Protein 2CW9 (pdb70)

Secondary structure (DSSP, 8-state):
-HHHHHHHHHHHHHHHHT--TTTTT--HHHHHHHHH-TT--HHHHHHHIIIIIHHHHHH-----HHHHHHHB-HHHHHHHHHHHHHHHHTT-EE---EEEEEEEEE----TT--EEEEEEEEEE--EE-TTS-EEES-TT--B--EEEEEEE-TT-S-GGG-EEEEEEEE---TT-

B-factor: mean 34.64, std 11.74, range [18.4, 73.19]

Structure (mmCIF, N/CA/C/O backbone):
data_2CW9
#
_entry.id   2CW9
#
_cell.length_a   108.119
_cell.length_b   108.119
_cell.length_c   114.056
_cell.angle_alpha   90.00
_cell.angle_beta   90.00
_cell.angle_gamma   120.00
#
_symmetry.space_group_name_H-M   'P 65 2 2'
#
loop_
_entity.id
_entity.type
_entity.pdbx_description
1 polymer 'translocase of inner mitochondrial membrane'
2 non-polymer 'PENTAETHYLENE GLYCOL'
3 water water
#
loop_
_atom_site.group_PDB
_atom_site.id
_atom_site.type_symbol
_atom_site.label_atom_id
_atom_site.label_alt_id
_atom_site.label_comp_id
_atom_site.label_asym_id
_atom_site.label_entity_id
_atom_site.label_seq_id
_atom_site.pdbx_PDB_ins_code
_atom_site.Cartn_x
_atom_site.Cartn_y
_atom_site.Cartn_z
_atom_site.occupancy
_atom_site.B_iso_or_equiv
_atom_site.auth_seq_id
_atom_site.auth_comp_id
_atom_site.auth_asym_id
_atom_site.auth_atom_id
_atom_site.pdbx_PDB_model_num
ATOM 1 N N . ASN A 1 12 ? 44.327 45.637 46.324 1.00 67.38 270 ASN A N 1
ATOM 2 C CA . ASN A 1 12 ? 45.413 45.045 47.156 1.00 67.40 270 ASN A CA 1
ATOM 3 C C . ASN A 1 12 ? 45.791 43.657 46.646 1.00 66.67 270 ASN A C 1
ATOM 4 O O . ASN A 1 12 ? 44.928 42.876 46.245 1.00 66.69 270 ASN A O 1
ATOM 9 N N . ALA A 1 13 ? 47.086 43.356 46.674 1.00 65.34 271 ALA A N 1
ATOM 10 C CA . ALA A 1 13 ? 47.595 42.071 46.207 1.00 64.16 271 ALA A CA 1
ATOM 11 C C . ALA A 1 13 ? 47.112 40.892 47.046 1.00 63.59 271 ALA A C 1
ATOM 12 O O . ALA A 1 13 ? 46.602 39.909 46.507 1.00 63.39 271 ALA A O 1
ATOM 14 N N . PHE A 1 14 ? 47.281 40.987 48.362 1.00 62.15 272 PHE A N 1
ATOM 15 C CA . PHE A 1 14 ? 46.866 39.913 49.260 1.00 61.10 272 PHE A CA 1
ATOM 16 C C . PHE A 1 14 ? 45.375 39.617 49.135 1.00 59.91 272 PHE A C 1
ATOM 17 O O . PHE A 1 14 ? 44.963 38.458 49.121 1.00 59.42 272 PHE A O 1
ATOM 25 N N . ILE A 1 15 ? 44.572 40.672 49.050 1.00 58.83 273 ILE A N 1
ATOM 26 C CA . ILE A 1 15 ? 43.128 40.527 48.929 1.00 58.01 273 ILE A CA 1
ATOM 27 C C . ILE A 1 15 ? 42.757 39.718 47.687 1.00 57.31 273 ILE A C 1
ATOM 28 O O . ILE A 1 15 ? 41.815 38.925 47.713 1.00 56.08 273 ILE A O 1
ATOM 33 N N . ARG A 1 16 ? 43.500 39.918 46.602 1.00 56.08 274 ARG A N 1
ATOM 34 C CA . ARG A 1 16 ? 43.233 39.199 45.361 1.00 55.62 274 ARG A CA 1
ATOM 35 C C . ARG A 1 16 ? 43.555 37.713 45.491 1.00 53.81 274 ARG A C 1
ATOM 36 O O . ARG A 1 16 ? 42.820 36.866 44.983 1.00 53.15 274 ARG A O 1
ATOM 44 N N . ALA A 1 17 ? 44.651 37.403 46.176 1.00 51.24 275 ALA A N 1
ATOM 45 C CA . ALA A 1 17 ? 45.069 36.019 46.370 1.00 49.46 275 ALA A CA 1
ATOM 46 C C . ALA A 1 17 ? 44.039 35.216 47.165 1.00 48.49 275 ALA A C 1
ATOM 47 O O . ALA A 1 17 ? 43.751 34.064 46.832 1.00 46.29 275 ALA A O 1
ATOM 49 N N . SER A 1 18 ? 43.489 35.818 48.217 1.00 47.09 276 SER A N 1
ATOM 50 C CA . SER A 1 18 ? 42.493 35.131 49.034 1.00 46.34 276 SER A CA 1
ATOM 51 C C . SER A 1 18 ? 41.212 34.936 48.230 1.00 45.79 276 SER A C 1
ATOM 52 O O . SER A 1 18 ? 40.535 33.914 48.360 1.00 44.69 276 SER A O 1
ATOM 55 N N . ARG A 1 19 ? 40.888 35.917 47.393 1.00 44.82 277 ARG A N 1
ATOM 56 C CA . ARG A 1 19 ? 39.695 35.843 46.558 1.00 45.87 277 ARG A CA 1
ATOM 57 C C . ARG A 1 19 ? 39.880 34.742 45.517 1.00 44.67 277 ARG A C 1
ATOM 58 O O . ARG A 1 19 ? 38.926 34.060 45.138 1.00 43.90 277 ARG A O 1
ATOM 66 N N . ALA A 1 20 ? 41.118 34.572 45.061 1.00 43.00 278 ALA A N 1
ATOM 67 C CA . ALA A 1 20 ? 41.438 33.555 44.067 1.00 41.90 278 ALA A CA 1
ATOM 68 C C . ALA A 1 20 ? 41.271 32.153 44.646 1.00 40.87 278 ALA A C 1
ATOM 69 O O . ALA A 1 20 ? 40.856 31.228 43.945 1.00 40.80 278 ALA A O 1
ATOM 71 N N . LEU A 1 21 ? 41.596 31.999 45.925 1.00 39.07 279 LEU A N 1
ATOM 72 C CA . LEU A 1 21 ? 41.471 30.708 46.590 1.00 38.62 279 LEU A CA 1
ATOM 73 C C . LEU A 1 21 ? 40.003 30.306 46.714 1.00 37.38 279 LEU A C 1
ATOM 74 O O . LEU A 1 21 ? 39.655 29.139 46.538 1.00 37.80 279 LEU A O 1
ATOM 79 N N . THR A 1 22 ? 39.147 31.274 47.025 1.00 36.08 280 THR A N 1
ATOM 80 C CA . THR A 1 22 ? 37.718 31.007 47.158 1.00 34.47 280 THR A CA 1
ATOM 81 C C . THR A 1 22 ? 37.113 30.578 45.822 1.00 34.41 280 THR A C 1
ATOM 82 O O . THR A 1 22 ? 36.286 29.666 45.771 1.00 32.05 280 THR A O 1
ATOM 86 N N . ASP A 1 23 ? 37.528 31.231 44.740 1.00 34.45 281 ASP A N 1
ATOM 87 C CA . ASP A 1 23 ? 37.008 30.889 43.421 1.00 35.86 281 ASP A CA 1
ATOM 88 C C . ASP A 1 23 ? 37.405 29.471 43.008 1.00 35.12 281 ASP A C 1
ATOM 89 O O . ASP A 1 23 ? 36.653 28.792 42.311 1.00 34.92 281 ASP A O 1
ATOM 94 N N . LYS A 1 24 ? 38.583 29.025 43.436 1.00 33.77 282 LYS A N 1
ATOM 95 C CA . LYS A 1 24 ? 39.043 27.680 43.098 1.00 34.42 282 LYS A CA 1
ATOM 96 C C . LYS A 1 24 ? 38.229 26.618 43.829 1.00 33.11 282 LYS A C 1
ATOM 97 O O . LYS A 1 24 ? 37.965 25.543 43.286 1.00 31.98 282 LYS A O 1
ATOM 103 N N . VAL A 1 25 ? 37.835 26.917 45.063 1.00 31.14 283 VAL A N 1
ATOM 104 C CA . VAL A 1 25 ? 37.032 25.982 45.842 1.00 29.99 283 VAL A CA 1
ATOM 105 C C . VAL A 1 25 ? 35.653 25.858 45.199 1.00 29.06 283 VAL A C 1
ATOM 106 O O . VAL A 1 25 ? 35.071 24.771 45.151 1.00 28.27 283 VAL A O 1
ATOM 110 N N . THR A 1 26 ? 35.129 26.974 44.702 1.00 28.48 284 THR A N 1
ATOM 111 C CA . THR A 1 26 ? 33.826 26.959 44.048 1.00 29.16 284 THR A CA 1
ATOM 112 C C . THR A 1 26 ? 33.893 26.138 42.759 1.00 28.79 284 THR A C 1
ATOM 113 O O .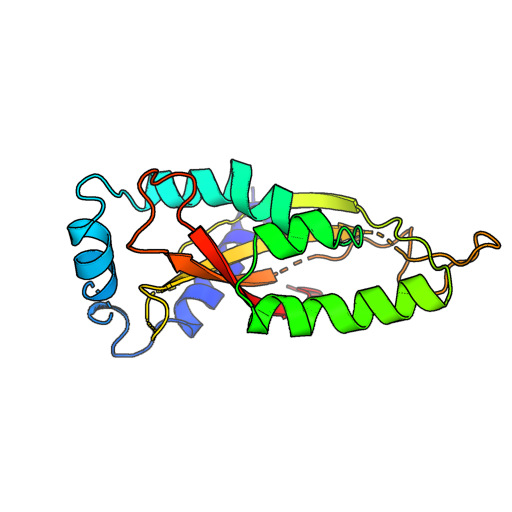 THR A 1 26 ? 32.910 25.507 42.370 1.00 29.92 284 THR A O 1
ATOM 117 N N . ASP A 1 27 ? 35.052 26.139 42.102 1.00 26.97 285 ASP A N 1
ATOM 118 C CA . ASP A 1 27 ? 35.224 25.360 40.876 1.00 28.31 285 ASP A CA 1
ATOM 119 C C . ASP A 1 27 ? 35.217 23.867 41.193 1.00 26.62 285 ASP A C 1
ATOM 120 O O . ASP A 1 27 ? 34.602 23.077 40.479 1.00 27.04 285 ASP A O 1
ATOM 125 N N . LEU A 1 28 ? 35.907 23.482 42.261 1.00 26.14 286 LEU A N 1
ATOM 126 C CA . LEU A 1 28 ? 35.977 22.075 42.650 1.00 26.74 286 LEU A CA 1
ATOM 127 C C . LEU A 1 28 ? 34.630 21.528 43.116 1.00 27.02 286 LEU A C 1
ATOM 128 O O . LEU A 1 28 ? 34.405 20.316 43.105 1.00 25.45 286 LEU A O 1
ATOM 133 N N . LEU A 1 29 ? 33.735 22.419 43.529 1.00 24.52 287 LEU A N 1
ATOM 134 C CA . LEU A 1 29 ? 32.419 21.996 43.982 1.00 28.04 287 LEU A CA 1
ATOM 135 C C . LEU A 1 29 ? 31.396 22.050 42.842 1.00 28.58 287 LEU A C 1
ATOM 136 O O . LEU A 1 29 ? 30.218 21.770 43.045 1.00 33.03 287 LEU A O 1
ATOM 141 N N . GLY A 1 30 ? 31.858 22.390 41.641 1.00 28.43 288 GLY A N 1
ATOM 142 C CA . GLY A 1 30 ? 30.961 22.480 40.498 1.00 27.24 288 GLY A CA 1
ATOM 143 C C . GLY A 1 30 ? 31.058 21.346 39.490 1.00 25.57 288 GLY A C 1
ATOM 144 O O . GLY A 1 30 ? 31.837 21.420 38.539 1.00 28.16 288 GLY A O 1
ATOM 145 N N . GLY A 1 31 ? 30.253 20.305 39.686 1.00 23.67 289 GLY A N 1
ATOM 146 C CA . GLY A 1 31 ? 30.260 19.169 38.777 1.00 23.37 289 GLY A CA 1
ATOM 147 C C . GLY A 1 31 ? 29.516 19.415 37.470 1.00 23.47 289 GLY A C 1
ATOM 148 O O . GLY A 1 31 ? 29.010 20.514 37.225 1.00 20.14 289 GLY A O 1
ATOM 149 N N . LEU A 1 32 ? 29.437 18.379 36.638 1.00 20.58 290 LEU A N 1
ATOM 150 C CA . LEU A 1 32 ? 28.777 18.465 35.337 1.00 21.07 290 LEU A CA 1
ATOM 151 C C . LEU A 1 32 ? 27.294 18.833 35.414 1.00 20.94 290 LEU A C 1
ATOM 152 O O . LEU A 1 32 ? 26.745 19.402 34.471 1.00 20.55 290 LEU A O 1
ATOM 157 N N . PHE A 1 33 ? 26.654 18.511 36.532 1.00 20.94 291 PHE A N 1
ATOM 158 C CA . PHE A 1 33 ? 25.230 18.783 36.691 1.00 22.65 291 PHE A CA 1
ATOM 159 C C . PHE A 1 33 ? 24.935 19.933 37.654 1.00 22.39 291 PHE A C 1
ATOM 160 O O . PHE A 1 33 ? 23.787 20.132 38.050 1.00 21.62 291 PHE A O 1
ATOM 168 N N . SER A 1 34 ? 25.961 20.701 38.010 1.00 22.09 292 SER A N 1
ATOM 169 C CA . SER A 1 34 ? 25.787 21.793 38.959 1.00 22.23 292 SER A CA 1
ATOM 170 C C . SER A 1 34 ? 24.861 22.927 38.507 1.00 23.01 292 SER A C 1
ATOM 171 O O . SER A 1 34 ? 24.171 23.524 39.334 1.00 21.27 292 SER A O 1
ATOM 174 N N . LYS A 1 35 ? 24.835 23.221 37.209 1.00 21.82 293 LYS A N 1
ATOM 175 C CA . LYS A 1 35 ? 23.971 24.292 36.699 1.00 23.13 293 LYS A CA 1
ATOM 176 C C . LYS A 1 35 ? 22.484 23.936 36.790 1.00 22.11 293 LYS A C 1
ATOM 177 O O . LYS A 1 35 ? 21.666 24.764 37.211 1.00 19.54 293 LYS A O 1
ATOM 183 N N . THR A 1 36 ? 22.133 22.709 36.406 1.00 20.50 294 THR A N 1
ATOM 184 C CA . THR A 1 36 ? 20.741 22.266 36.474 1.00 21.38 294 THR A CA 1
ATOM 185 C C . THR A 1 36 ? 20.310 21.986 37.915 1.00 21.95 294 THR A C 1
ATOM 186 O O . THR A 1 36 ? 19.164 22.241 38.285 1.00 21.62 294 THR A O 1
ATOM 190 N N . GLU A 1 37 ? 21.218 21.465 38.736 1.00 21.61 295 GLU A N 1
ATOM 191 C CA . GLU A 1 37 ? 20.868 21.179 40.126 1.00 22.02 295 GLU A CA 1
ATOM 192 C C . GLU A 1 37 ? 20.614 22.461 40.920 1.00 21.08 295 GLU A C 1
ATOM 193 O O . GLU A 1 37 ? 19.737 22.494 41.786 1.00 19.61 295 GLU A O 1
ATOM 207 N N . SER A 1 39 ? 19.533 25.336 39.607 1.00 21.48 297 SER A N 1
ATOM 208 C CA . SER A 1 39 ? 18.283 25.872 39.074 1.00 22.03 297 SER A CA 1
ATOM 209 C C . SER A 1 39 ? 17.075 25.132 39.674 1.00 22.38 297 SER A C 1
ATOM 210 O O . SER A 1 39 ? 16.048 25.745 39.975 1.00 21.24 297 SER A O 1
ATOM 213 N N . GLU A 1 40 ? 17.208 23.819 39.857 1.00 19.95 298 GLU A N 1
ATOM 214 C CA . GLU A 1 40 ? 16.131 23.006 40.429 1.00 21.51 298 GLU A CA 1
ATOM 215 C C . GLU A 1 40 ? 15.897 23.326 41.910 1.00 21.22 298 GLU A C 1
ATOM 216 O O . GLU A 1 40 ? 14.762 23.299 42.389 1.00 20.39 298 GLU A O 1
ATOM 222 N N . VAL A 1 41 ? 16.969 23.624 42.638 1.00 19.93 299 VAL A N 1
ATOM 223 C CA . VAL A 1 41 ? 16.844 23.969 44.052 1.00 20.84 299 VAL A CA 1
ATOM 224 C C . VAL A 1 41 ? 16.197 25.355 44.199 1.00 21.04 299 VAL A C 1
ATOM 225 O O . VAL A 1 41 ? 15.384 25.579 45.101 1.00 21.42 299 VAL A O 1
ATOM 229 N N . LEU A 1 42 ? 16.557 26.283 43.316 1.00 19.53 300 LEU A N 1
ATOM 230 C CA . LEU A 1 42 ? 15.976 27.626 43.359 1.00 21.14 300 LEU A CA 1
ATOM 231 C C . LEU A 1 42 ? 14.473 27.553 43.088 1.00 22.79 300 LEU A C 1
ATOM 232 O O . LEU A 1 42 ? 13.691 28.310 43.663 1.00 21.92 300 LEU A O 1
ATOM 237 N N . THR A 1 43 ? 14.073 26.638 42.213 1.00 22.17 301 THR A N 1
ATOM 238 C CA . THR A 1 43 ? 12.660 26.471 41.892 1.00 22.62 301 THR A CA 1
ATOM 239 C C . THR A 1 43 ? 11.871 26.120 43.158 1.00 24.37 301 THR A C 1
ATOM 240 O O . THR A 1 43 ? 10.775 26.646 43.388 1.00 23.91 301 THR A O 1
ATOM 244 N N . GLU A 1 44 ? 12.436 25.236 43.977 1.00 23.77 302 GLU A N 1
ATOM 245 C CA . GLU A 1 44 ? 11.797 24.814 45.219 1.00 25.20 302 GLU A CA 1
ATOM 246 C C . GLU A 1 44 ? 11.733 25.932 46.259 1.00 24.17 302 GLU A C 1
ATOM 247 O O . GLU A 1 44 ? 10.731 26.078 46.956 1.00 22.35 302 GLU A O 1
ATOM 253 N N . ILE A 1 45 ? 12.807 26.711 46.366 1.00 21.57 303 ILE A N 1
ATOM 254 C CA . ILE A 1 45 ? 12.857 27.825 47.308 1.00 20.84 303 ILE A CA 1
ATOM 255 C C . ILE A 1 45 ? 11.847 28.906 46.889 1.00 22.46 303 ILE A C 1
ATOM 256 O O . ILE A 1 45 ? 11.094 29.426 47.719 1.00 21.58 303 ILE A O 1
ATOM 261 N N . LEU A 1 46 ? 11.836 29.229 45.598 1.00 20.57 304 LEU A N 1
ATOM 262 C CA . LEU A 1 46 ? 10.942 30.250 45.043 1.00 21.95 304 LEU A CA 1
ATOM 263 C C . LEU A 1 46 ? 9.456 29.919 45.186 1.00 22.66 304 LEU A C 1
ATOM 264 O O . LEU A 1 46 ? 8.600 30.813 45.151 1.00 22.14 304 LEU A O 1
ATOM 269 N N . ARG A 1 47 ? 9.143 28.639 45.334 1.00 22.12 305 ARG A N 1
ATOM 270 C CA . ARG A 1 47 ? 7.752 28.232 45.471 1.00 25.48 305 ARG A CA 1
ATOM 271 C C . ARG A 1 47 ? 7.187 28.765 46.790 1.00 26.42 305 ARG A C 1
ATOM 272 O O . ARG A 1 47 ? 6.012 29.144 46.871 1.00 25.73 305 ARG A O 1
ATOM 280 N N . VAL A 1 48 ? 8.037 28.805 47.814 1.00 24.35 306 VAL A N 1
ATOM 281 C CA . VAL A 1 48 ? 7.642 29.292 49.132 1.00 26.21 306 VAL A CA 1
ATOM 282 C C . VAL A 1 48 ? 8.037 30.755 49.354 1.00 26.69 306 VAL A C 1
ATOM 283 O O . VAL A 1 48 ? 7.322 31.494 50.033 1.00 28.32 306 VAL A O 1
ATOM 287 N N . ASP A 1 49 ? 9.166 31.168 48.779 1.00 25.08 307 ASP A N 1
ATOM 288 C CA . ASP A 1 49 ? 9.651 32.546 48.909 1.00 25.35 307 ASP A CA 1
ATOM 289 C C . ASP A 1 49 ? 9.965 33.134 47.531 1.00 25.78 307 ASP A C 1
ATOM 290 O O . ASP A 1 49 ? 11.127 33.205 47.117 1.00 24.45 307 ASP A O 1
ATOM 295 N N . PRO A 1 50 ? 8.921 33.576 46.807 1.00 25.91 308 PRO A N 1
ATOM 296 C CA . PRO A 1 50 ? 9.004 34.168 45.465 1.00 26.20 308 PRO A CA 1
ATOM 297 C C . PRO A 1 50 ? 9.996 35.324 45.331 1.00 26.98 308 PRO A C 1
ATOM 298 O O . PRO A 1 50 ? 10.532 35.567 44.248 1.00 25.84 308 PRO A O 1
ATOM 302 N N . ALA A 1 51 ? 10.233 36.037 46.428 1.00 24.89 309 ALA A N 1
ATOM 303 C CA . ALA A 1 51 ? 11.141 37.182 46.412 1.00 26.38 309 ALA A CA 1
ATOM 304 C C . ALA A 1 51 ? 12.601 36.849 46.730 1.00 27.14 309 ALA A C 1
ATOM 305 O O . ALA A 1 51 ? 13.428 37.753 46.853 1.00 25.76 309 ALA A O 1
ATOM 307 N N . PHE A 1 52 ? 12.923 35.563 46.864 1.00 25.79 310 PHE A N 1
ATOM 308 C CA . PHE A 1 52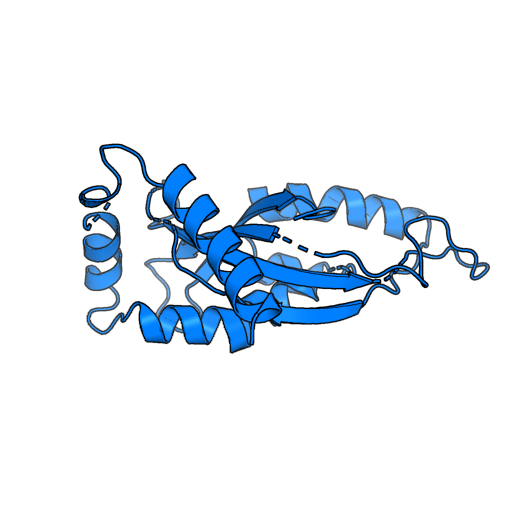 ? 14.294 35.160 47.182 1.00 25.78 310 PHE A CA 1
ATOM 309 C C . PHE A 1 52 ? 15.335 35.741 46.225 1.00 27.12 310 PHE A C 1
ATOM 310 O O . PHE A 1 52 ? 15.146 35.738 45.007 1.00 26.39 310 PHE A O 1
ATOM 318 N N . ASP A 1 53 ? 16.440 36.225 46.789 1.00 27.07 311 ASP A N 1
ATOM 319 C CA . ASP A 1 53 ? 17.530 36.794 46.002 1.00 29.20 311 ASP A CA 1
ATOM 320 C C . ASP A 1 53 ? 18.877 36.297 46.535 1.00 28.69 311 ASP A C 1
ATOM 321 O O . ASP A 1 53 ? 19.174 36.441 47.718 1.00 26.32 311 ASP A O 1
ATOM 326 N N . LYS A 1 54 ? 19.681 35.710 45.651 1.00 29.87 312 LYS A N 1
ATOM 327 C CA . LYS A 1 54 ? 20.987 35.167 46.021 1.00 30.46 312 LYS A CA 1
ATOM 328 C C . LYS A 1 54 ? 21.919 36.147 46.737 1.00 31.07 312 LYS A C 1
ATOM 329 O O . LYS A 1 54 ? 22.549 35.792 47.733 1.00 29.37 312 LYS A O 1
ATOM 335 N N . ASP A 1 55 ? 22.017 37.375 46.238 1.00 30.54 313 ASP A N 1
ATOM 336 C CA . ASP A 1 55 ? 22.893 38.360 46.865 1.00 31.59 313 ASP A CA 1
ATOM 337 C C . ASP A 1 55 ? 22.422 38.776 48.258 1.00 29.99 313 ASP A C 1
ATOM 338 O O . ASP A 1 55 ? 23.238 38.934 49.163 1.00 28.54 3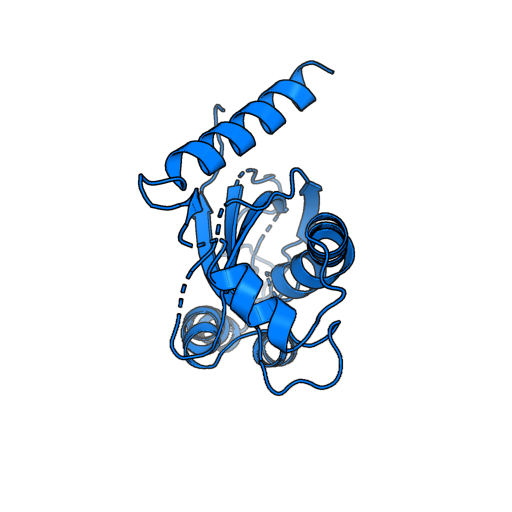13 ASP A O 1
ATOM 343 N N . ARG A 1 56 ? 21.117 38.960 48.440 1.00 30.16 314 ARG A N 1
ATOM 344 C CA . ARG A 1 56 ? 20.607 39.331 49.758 1.00 30.15 314 ARG A CA 1
ATOM 345 C C . ARG A 1 56 ? 20.827 38.172 50.724 1.00 28.11 314 ARG A C 1
ATOM 346 O O . ARG A 1 56 ? 21.087 38.379 51.911 1.00 26.97 314 ARG A O 1
ATOM 354 N N . PHE A 1 57 ? 20.718 36.951 50.208 1.00 25.27 315 PHE A N 1
ATOM 355 C CA . PHE A 1 57 ? 20.920 35.758 51.024 1.00 24.41 315 PHE A CA 1
ATOM 356 C C . PHE A 1 57 ? 22.349 35.727 51.554 1.00 23.08 315 PHE A C 1
ATOM 357 O O . PHE A 1 57 ? 22.572 35.476 52.737 1.00 22.78 315 PHE A O 1
ATOM 365 N N . LEU A 1 58 ? 23.317 35.980 50.678 1.00 23.92 316 LEU A N 1
ATOM 366 C CA . LEU A 1 58 ? 24.721 35.970 51.091 1.00 24.65 316 LEU A CA 1
ATOM 367 C C . LEU A 1 58 ? 25.022 37.071 52.108 1.00 26.19 316 LEU A C 1
ATOM 368 O O . LEU A 1 58 ? 25.918 36.923 52.948 1.00 25.01 316 LEU A O 1
ATOM 373 N N . LYS A 1 59 ? 24.280 38.173 52.036 1.00 27.16 317 LYS A N 1
ATOM 374 C CA . LYS A 1 59 ? 24.471 39.264 52.991 1.00 29.59 317 LYS A CA 1
ATOM 375 C C . LYS A 1 59 ? 23.965 38.812 54.359 1.00 28.18 317 LYS A C 1
ATOM 376 O O . LYS A 1 59 ? 24.565 39.117 55.388 1.00 27.44 317 LYS A O 1
ATOM 382 N N . GLN A 1 60 ? 22.855 38.083 54.369 1.00 28.04 318 GLN A N 1
ATOM 383 C CA . GLN A 1 60 ? 22.308 37.586 55.623 1.00 29.25 318 GLN A CA 1
ATOM 384 C C . GLN A 1 60 ? 23.255 36.556 56.244 1.00 27.38 318 GLN A C 1
ATOM 385 O O . GLN A 1 60 ? 23.363 36.465 57.467 1.00 26.99 318 GLN A O 1
ATOM 391 N N . CYS A 1 61 ? 23.933 35.781 55.403 1.00 25.16 319 CYS A N 1
ATOM 392 C CA . CYS A 1 61 ? 24.882 34.782 55.895 1.00 25.21 319 CYS A CA 1
ATOM 393 C C . CYS A 1 61 ? 26.062 35.475 56.585 1.00 26.61 319 CYS A C 1
ATOM 394 O O . CYS A 1 61 ? 26.496 35.067 57.662 1.00 25.41 319 CYS A O 1
ATOM 397 N N . GLU A 1 62 ? 26.579 36.528 55.962 1.00 26.59 320 GLU A N 1
ATOM 398 C CA . GLU A 1 62 ? 27.721 37.230 56.531 1.00 28.11 320 GLU A CA 1
ATOM 399 C C . GLU A 1 62 ? 27.403 38.052 57.776 1.00 28.04 320 GLU A C 1
ATOM 400 O O . GLU A 1 62 ? 28.211 38.114 58.702 1.00 26.68 320 GLU A O 1
ATOM 406 N N . ASN A 1 63 ? 26.227 38.673 57.805 1.00 28.86 321 ASN A N 1
ATOM 407 C CA . ASN A 1 63 ? 25.848 39.512 58.939 1.00 30.68 321 ASN A CA 1
ATOM 408 C C . ASN A 1 63 ? 25.085 38.829 60.067 1.00 29.84 321 ASN A C 1
ATOM 409 O O . ASN A 1 63 ? 25.019 39.365 61.174 1.00 28.96 321 ASN A O 1
ATOM 414 N N . ASP A 1 64 ? 24.524 37.652 59.810 1.00 27.72 322 ASP A N 1
ATOM 415 C CA . ASP A 1 64 ? 23.736 36.970 60.832 1.00 28.38 322 ASP A CA 1
ATOM 416 C C . ASP A 1 64 ? 24.054 35.493 61.083 1.00 27.40 322 ASP A C 1
ATOM 417 O O . ASP A 1 64 ? 24.504 35.121 62.169 1.00 25.74 322 ASP A O 1
ATOM 422 N N . ILE A 1 65 ? 23.834 34.655 60.077 1.00 23.79 323 ILE A N 1
ATOM 423 C CA . ILE A 1 65 ? 24.058 33.221 60.223 1.00 23.95 323 ILE A CA 1
ATOM 424 C C . ILE A 1 65 ? 25.475 32.793 60.610 1.00 22.81 323 ILE A C 1
ATOM 425 O O . ILE A 1 65 ? 25.661 32.125 61.625 1.00 23.82 323 ILE A O 1
ATOM 430 N N . ILE A 1 66 ? 26.470 33.177 59.817 1.00 22.98 324 ILE A N 1
ATOM 431 C CA . ILE A 1 66 ? 27.851 32.783 60.103 1.00 23.62 324 ILE A CA 1
ATOM 432 C C . ILE A 1 66 ? 28.386 33.239 61.469 1.00 23.89 324 ILE A C 1
ATOM 433 O O . ILE A 1 66 ? 28.876 32.420 62.247 1.00 23.15 324 ILE A O 1
ATOM 438 N N . PRO A 1 67 ? 28.288 34.545 61.786 1.00 26.17 325 PRO A N 1
ATOM 439 C CA . PRO A 1 67 ? 28.783 35.047 63.078 1.00 26.33 325 PRO A CA 1
ATOM 440 C C . PRO A 1 67 ? 28.150 34.367 64.298 1.00 27.16 325 PRO A C 1
ATOM 441 O O . PRO A 1 67 ? 28.853 33.959 65.227 1.00 25.41 325 PRO A O 1
ATOM 445 N N . ASN A 1 68 ? 26.823 34.248 64.301 1.00 26.19 326 ASN A N 1
ATOM 446 C CA . ASN A 1 68 ? 26.128 33.626 65.428 1.00 25.41 326 ASN A CA 1
ATOM 447 C C . ASN A 1 68 ? 26.425 32.134 65.600 1.00 25.40 326 ASN A C 1
ATOM 44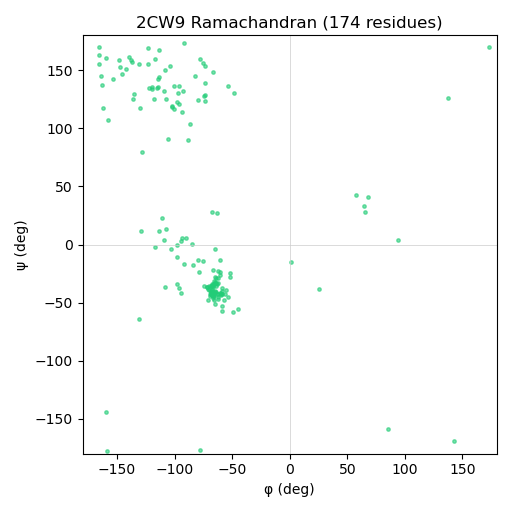8 O O . ASN A 1 68 ? 26.648 31.659 66.718 1.00 23.77 326 ASN A O 1
ATOM 453 N N . VAL A 1 69 ? 26.427 31.394 64.499 1.00 24.19 327 VAL A N 1
ATOM 454 C CA . VAL A 1 69 ? 26.694 29.957 64.563 1.00 22.74 327 VAL A CA 1
ATOM 455 C C . VAL A 1 69 ? 28.154 29.625 64.896 1.00 21.48 327 VAL A C 1
ATOM 456 O O . VAL A 1 69 ? 28.419 28.796 65.768 1.00 22.67 327 VAL A O 1
ATOM 460 N N . LEU A 1 70 ? 29.090 30.272 64.207 1.00 21.24 328 LEU A N 1
ATOM 461 C CA . LEU A 1 70 ? 30.519 30.046 64.425 1.00 23.40 328 LEU A CA 1
ATOM 462 C C . LEU A 1 70 ? 30.897 30.381 65.868 1.00 25.11 328 LEU A C 1
ATOM 463 O O . LEU A 1 70 ? 31.671 29.666 66.504 1.00 24.73 328 LEU A O 1
ATOM 468 N N . GLU A 1 71 ? 30.350 31.480 66.379 1.00 25.62 329 GLU A N 1
ATOM 469 C CA . GLU A 1 71 ? 30.620 31.906 67.752 1.00 26.95 329 GLU A CA 1
ATOM 470 C C . GLU A 1 71 ? 30.126 30.867 68.758 1.00 26.09 329 GLU A C 1
ATOM 471 O O . GLU A 1 71 ? 30.825 30.529 69.714 1.00 25.70 329 GLU A O 1
ATOM 477 N N . ALA A 1 72 ? 28.914 30.365 68.540 1.00 26.10 330 ALA A N 1
ATOM 478 C CA . ALA A 1 72 ? 28.333 29.369 69.431 1.00 26.90 330 ALA A CA 1
ATOM 479 C C . ALA A 1 72 ? 29.161 28.086 69.416 1.00 27.41 330 ALA A C 1
ATOM 480 O O . ALA A 1 72 ? 29.356 27.450 70.454 1.00 27.04 330 ALA A O 1
ATOM 490 N N . ILE A 1 74 ? 32.517 27.646 68.734 1.00 28.77 332 ILE A N 1
ATOM 491 C CA . ILE A 1 74 ? 33.787 27.757 69.442 1.00 29.46 332 ILE A CA 1
ATOM 492 C C . ILE A 1 74 ? 33.673 28.155 70.913 1.00 30.52 332 ILE A C 1
ATOM 493 O O . ILE A 1 74 ? 34.625 28.000 71.675 1.00 31.19 332 ILE A O 1
ATOM 498 N N . SER A 1 75 ? 32.509 28.650 71.319 1.00 31.41 333 SER A N 1
ATOM 499 C CA . SER A 1 75 ? 32.310 29.048 72.708 1.00 32.39 333 SER A CA 1
ATOM 500 C C . SER A 1 75 ? 31.604 27.963 73.511 1.00 32.65 333 SER A C 1
ATOM 501 O O . SER A 1 75 ? 31.356 28.124 74.706 1.00 31.86 333 SER A O 1
ATOM 504 N N . GLY A 1 76 ? 31.279 26.858 72.850 1.00 32.27 334 GLY A N 1
ATOM 505 C CA . GLY A 1 76 ? 30.614 25.758 73.526 1.00 32.01 334 GLY A CA 1
ATOM 506 C C . GLY A 1 76 ? 29.227 26.082 74.046 1.00 32.55 334 GLY A C 1
ATOM 507 O O . GLY A 1 76 ? 28.816 25.556 75.082 1.00 30.75 334 GLY A O 1
ATOM 508 N N . GLU A 1 77 ? 28.505 26.943 73.331 1.00 32.46 335 GLU A N 1
ATOM 509 C CA . GLU A 1 77 ? 27.150 27.334 73.720 1.00 32.19 335 GLU A CA 1
ATOM 510 C C . GLU A 1 77 ? 26.162 26.347 73.104 1.00 31.92 335 GLU A C 1
ATOM 511 O O . GLU A 1 77 ? 25.674 26.552 71.990 1.00 28.57 335 GLU A O 1
ATOM 517 N N . LEU A 1 78 ? 25.866 25.281 73.842 1.00 30.56 336 LEU A N 1
ATOM 518 C CA . LEU A 1 78 ? 24.975 24.231 73.366 1.00 30.37 336 LEU A CA 1
ATOM 519 C C . LEU A 1 78 ? 23.520 24.618 73.117 1.00 30.84 336 LEU A C 1
ATOM 520 O O . LEU A 1 78 ? 22.925 24.161 72.141 1.00 29.73 336 LEU A O 1
ATOM 525 N N . ASP A 1 79 ? 22.938 25.443 73.985 1.00 31.25 337 ASP A N 1
ATOM 526 C CA . ASP A 1 79 ? 21.542 25.840 73.798 1.00 33.01 337 ASP A CA 1
ATOM 527 C C . ASP A 1 79 ? 21.348 26.655 72.521 1.00 31.41 337 ASP A C 1
ATOM 528 O O . ASP A 1 79 ? 20.366 26.471 71.802 1.00 30.81 337 ASP A O 1
ATOM 533 N N . ILE A 1 80 ? 22.283 27.556 72.241 1.00 29.79 338 ILE A N 1
ATOM 534 C CA . ILE A 1 80 ? 22.204 28.379 71.039 1.00 30.27 338 ILE A CA 1
ATOM 535 C C . ILE A 1 80 ? 22.414 27.508 69.801 1.00 29.99 338 ILE A C 1
ATOM 536 O O . ILE A 1 80 ? 21.710 27.644 68.802 1.00 28.30 338 ILE A O 1
ATOM 541 N N . LEU A 1 81 ? 23.387 26.607 69.885 1.00 28.72 339 LEU A N 1
ATOM 542 C CA . LEU A 1 81 ? 23.710 25.707 68.786 1.00 29.43 339 LEU A CA 1
ATOM 543 C C . LEU A 1 81 ? 22.523 24.812 68.420 1.00 27.70 339 LEU A C 1
ATOM 544 O O . LEU A 1 81 ? 22.242 24.589 67.244 1.00 27.58 339 LEU A O 1
ATOM 549 N N . LYS A 1 82 ? 21.822 24.306 69.431 1.00 27.75 340 LYS A N 1
ATOM 550 C CA . LYS A 1 82 ? 20.677 23.430 69.197 1.00 27.74 340 LYS A CA 1
ATOM 551 C C . LYS A 1 82 ? 19.555 24.123 68.425 1.00 27.64 340 LYS A C 1
ATOM 552 O O . LYS A 1 82 ? 18.793 23.474 67.709 1.00 26.51 340 LYS A O 1
ATOM 558 N N . ASP A 1 83 ? 19.456 25.439 68.579 1.00 27.11 341 ASP A N 1
ATOM 559 C CA . ASP A 1 83 ? 18.430 26.219 67.888 1.00 29.23 341 ASP A CA 1
ATOM 560 C C . ASP A 1 83 ? 18.794 26.484 66.425 1.00 26.72 341 ASP A C 1
ATOM 561 O O . ASP A 1 83 ? 17.919 26.712 65.594 1.00 27.07 341 ASP A O 1
ATOM 566 N N . TRP A 1 84 ? 20.087 26.448 66.118 1.00 25.13 342 TRP A N 1
ATOM 567 C CA . TRP A 1 84 ? 20.575 26.718 64.765 1.00 24.31 342 TRP A CA 1
ATOM 568 C C . TRP A 1 84 ? 20.871 25.506 63.882 1.00 24.03 342 TRP A C 1
ATOM 569 O O . TRP A 1 84 ? 21.107 25.672 62.685 1.00 24.30 342 TRP A O 1
ATOM 580 N N . CYS A 1 85 ? 20.872 24.305 64.456 1.00 24.42 343 CYS A N 1
ATOM 581 C CA . CYS A 1 85 ? 21.201 23.092 63.698 1.00 24.00 343 CYS A CA 1
ATOM 582 C C . CYS A 1 85 ? 20.085 22.060 63.573 1.00 24.40 343 CYS A C 1
ATOM 583 O O . CYS A 1 85 ? 19.141 22.044 64.360 1.00 24.93 343 CYS A O 1
ATOM 586 N N . TYR A 1 86 ? 20.218 21.192 62.574 1.00 24.87 344 TYR A N 1
ATOM 587 C CA . TYR A 1 86 ? 19.273 20.100 62.373 1.00 25.16 344 TYR A CA 1
ATOM 588 C C . TYR A 1 86 ? 19.672 19.052 63.416 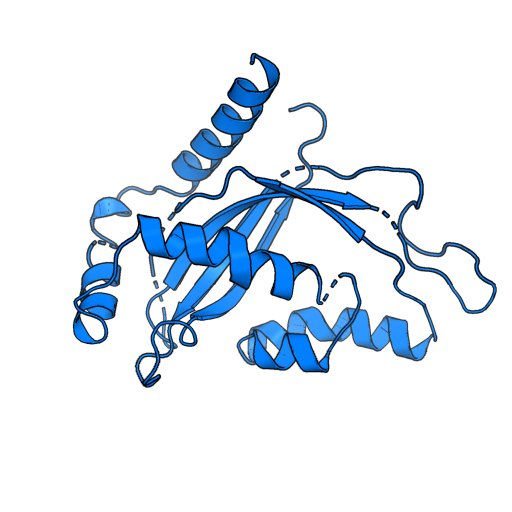1.00 26.11 344 TYR A C 1
ATOM 589 O O . TYR A 1 86 ? 20.798 19.071 63.916 1.00 23.30 344 TYR A O 1
ATOM 598 N N . GLU A 1 87 ? 18.758 18.145 63.743 1.00 26.68 345 GLU A N 1
ATOM 599 C CA . GLU A 1 87 ? 19.006 17.138 64.773 1.00 29.99 345 GLU A CA 1
ATOM 600 C C . GLU A 1 87 ? 20.308 16.333 64.699 1.00 27.99 345 GLU A C 1
ATOM 601 O O . GLU A 1 87 ? 21.090 16.327 65.651 1.00 26.82 345 GLU A O 1
ATOM 607 N N . ALA A 1 88 ? 20.529 15.642 63.585 1.00 25.50 346 ALA A N 1
ATOM 608 C CA . ALA A 1 88 ? 21.729 14.824 63.415 1.00 24.94 346 ALA A CA 1
ATOM 609 C C . ALA A 1 88 ? 22.994 15.672 63.433 1.00 23.44 346 ALA A C 1
ATOM 610 O O . ALA A 1 88 ? 24.048 15.237 63.907 1.00 21.97 346 ALA A O 1
ATOM 612 N N . THR A 1 89 ? 22.875 16.884 62.909 1.00 22.21 347 THR A N 1
ATOM 613 C CA . THR A 1 89 ? 23.987 17.823 62.845 1.00 21.67 347 THR A CA 1
ATOM 614 C C . THR A 1 89 ? 24.404 18.235 64.259 1.00 23.35 347 THR A C 1
ATOM 615 O O . THR A 1 89 ? 25.593 18.222 64.600 1.00 20.99 347 THR A O 1
ATOM 619 N N . TYR A 1 90 ? 23.420 18.599 65.077 1.00 22.70 348 TYR A N 1
ATOM 620 C CA . TYR A 1 90 ? 23.682 18.999 66.459 1.00 24.18 348 TYR A CA 1
ATOM 621 C C . TYR A 1 90 ? 24.362 17.878 67.245 1.00 23.62 348 TYR A C 1
ATOM 622 O O . TYR A 1 90 ? 25.304 18.126 67.995 1.00 24.10 348 TYR A O 1
ATOM 631 N N . SER A 1 91 ? 23.888 16.646 67.078 1.00 24.91 349 SER A N 1
ATOM 632 C CA . SER A 1 91 ? 24.477 15.514 67.799 1.00 26.77 349 SER A CA 1
ATOM 633 C C . SER A 1 91 ? 25.978 15.375 67.558 1.00 25.49 349 SER A C 1
ATOM 634 O O . SER A 1 91 ? 26.740 15.131 68.495 1.00 26.63 349 SER A O 1
ATOM 637 N N . GLN A 1 92 ? 26.405 15.535 66.308 1.00 24.74 350 GLN A N 1
ATOM 638 C CA . GLN A 1 92 ? 27.825 15.414 65.976 1.00 22.84 350 GLN A CA 1
ATOM 639 C C . GLN A 1 92 ? 28.678 16.523 66.591 1.00 23.58 350 GLN A C 1
ATOM 640 O O . GLN A 1 92 ? 29.756 16.257 67.120 1.00 21.56 350 GLN A O 1
ATOM 646 N N . LEU A 1 93 ? 28.196 17.762 66.519 1.00 21.07 351 LEU A N 1
ATOM 647 C CA . LEU A 1 93 ? 28.927 18.904 67.068 1.00 22.59 351 LEU A CA 1
ATOM 648 C C . LEU A 1 93 ? 28.929 18.941 68.599 1.00 22.97 351 LEU A C 1
ATOM 649 O O . LEU A 1 93 ? 29.924 19.327 69.220 1.00 24.33 351 LEU A O 1
ATOM 654 N N . ALA A 1 94 ? 27.815 18.536 69.197 1.00 23.79 352 ALA A N 1
ATOM 655 C CA . ALA A 1 94 ? 27.650 18.555 70.649 1.00 25.79 352 ALA A CA 1
ATOM 656 C C . ALA A 1 94 ? 28.520 17.588 71.451 1.00 28.02 352 ALA A C 1
ATOM 657 O O . ALA A 1 94 ? 29.072 17.964 72.486 1.00 27.64 352 ALA A O 1
ATOM 659 N N . HIS A 1 95 ? 28.636 16.349 70.983 1.00 30.02 353 HIS A N 1
ATOM 660 C CA . HIS A 1 95 ? 29.415 15.339 71.696 1.00 31.63 353 HIS A CA 1
ATOM 661 C C . HIS A 1 95 ? 30.781 15.802 72.211 1.00 30.36 353 HIS A C 1
ATOM 662 O O . HIS A 1 95 ? 31.057 15.689 73.402 1.00 31.33 353 HIS A O 1
ATOM 669 N N . PRO A 1 96 ? 31.648 16.331 71.333 1.00 29.48 354 PRO A N 1
ATOM 670 C CA . PRO A 1 96 ? 32.968 16.791 71.783 1.00 30.45 354 PRO A CA 1
ATOM 671 C C . PRO A 1 96 ? 32.871 17.880 72.856 1.00 31.00 354 PRO A C 1
ATOM 672 O O . PRO A 1 96 ? 33.650 17.901 73.813 1.00 30.71 354 PRO A O 1
ATOM 676 N N . ILE A 1 97 ? 31.916 18.789 72.683 1.00 29.37 355 ILE A N 1
ATOM 677 C CA . ILE A 1 97 ? 31.721 19.876 73.638 1.00 29.82 355 ILE A CA 1
ATOM 678 C C . ILE A 1 97 ? 31.270 19.316 74.986 1.00 30.51 355 ILE A C 1
ATOM 679 O O . ILE A 1 97 ? 31.750 19.745 76.036 1.00 30.14 355 ILE A O 1
ATOM 684 N N . GLN A 1 98 ? 30.351 18.354 74.950 1.00 30.65 356 GLN A N 1
ATOM 685 C CA . GLN A 1 98 ? 29.844 17.730 76.167 1.00 32.47 356 GLN A CA 1
ATOM 686 C C . GLN A 1 98 ? 30.956 17.018 76.936 1.00 33.11 356 GLN A C 1
ATOM 687 O O . GLN A 1 98 ? 30.935 16.973 78.168 1.00 33.25 356 GLN A O 1
ATOM 693 N N . GLN A 1 99 ? 31.925 16.464 76.212 1.00 32.39 357 GLN A N 1
ATOM 694 C CA . GLN A 1 99 ? 33.049 15.778 76.848 1.00 33.09 357 GLN A CA 1
ATOM 695 C C . GLN A 1 99 ? 33.916 16.799 77.578 1.00 33.54 357 GLN A C 1
ATOM 696 O O . GLN A 1 99 ? 34.367 16.561 78.699 1.00 32.79 357 GLN A O 1
ATOM 702 N N . ALA A 1 100 ? 34.146 17.935 76.929 1.00 31.89 358 ALA A N 1
ATOM 703 C CA . ALA A 1 100 ? 34.954 19.000 77.506 1.00 32.57 358 ALA A CA 1
ATOM 704 C C . ALA A 1 100 ? 34.312 19.568 78.770 1.00 33.35 358 ALA A C 1
ATOM 705 O O . ALA A 1 100 ? 34.997 19.819 79.760 1.00 34.78 358 ALA A O 1
ATOM 707 N N . LYS A 1 101 ? 32.998 19.771 78.738 1.00 34.09 359 LYS A N 1
ATOM 708 C CA . LYS A 1 101 ? 32.289 20.313 79.892 1.00 36.48 359 LYS A CA 1
ATOM 709 C C . LYS A 1 101 ? 32.342 19.360 81.086 1.00 38.88 359 LYS A C 1
ATOM 710 O O . LYS A 1 101 ? 32.369 19.799 82.239 1.00 38.40 359 LYS A O 1
ATOM 716 N N . ALA A 1 102 ? 32.361 18.059 80.807 1.00 38.67 360 ALA A N 1
ATOM 717 C CA . ALA A 1 102 ? 32.417 17.052 81.861 1.00 39.96 360 ALA A CA 1
ATOM 718 C C . ALA A 1 102 ? 33.741 17.146 82.617 1.00 40.40 360 ALA A C 1
ATOM 719 O O . ALA A 1 102 ? 33.820 16.788 83.791 1.00 40.76 360 ALA A O 1
ATOM 721 N N . LEU A 1 103 ? 34.780 17.622 81.936 1.00 41.63 361 LEU A N 1
ATOM 722 C CA . LEU A 1 103 ? 36.094 17.780 82.549 1.00 42.40 361 LEU A CA 1
ATOM 723 C C . LEU A 1 103 ? 36.252 19.200 83.092 1.00 42.60 361 LEU A C 1
ATOM 724 O O . LEU A 1 103 ? 37.329 19.584 83.545 1.00 43.22 361 LEU A O 1
ATOM 729 N N . GLY A 1 104 ? 35.172 19.974 83.033 1.00 42.12 362 GLY A N 1
ATOM 730 C CA . GLY A 1 104 ? 35.203 21.342 83.522 1.00 41.69 362 GLY A CA 1
ATOM 731 C C . GLY A 1 104 ? 36.111 22.281 82.745 1.00 41.43 362 GLY A C 1
ATOM 732 O O . GLY A 1 104 ? 36.611 23.259 83.302 1.00 41.96 362 GLY A O 1
ATOM 733 N N . LEU A 1 105 ? 36.323 22.000 81.462 1.00 39.40 363 LEU A N 1
ATOM 734 C CA . LEU A 1 105 ? 37.185 22.842 80.636 1.00 39.17 363 LEU A CA 1
ATOM 735 C C . LEU A 1 105 ? 36.497 24.152 80.248 1.00 39.24 363 LEU A C 1
ATOM 736 O O . LEU A 1 105 ? 35.270 24.239 80.226 1.00 38.40 363 LEU A O 1
ATOM 741 N N . GLN A 1 106 ? 37.303 25.165 79.942 1.00 39.50 364 GLN A N 1
ATOM 742 C CA . GLN A 1 106 ? 36.798 26.487 79.575 1.00 41.02 364 GLN A CA 1
ATOM 743 C C . GLN A 1 106 ? 37.136 26.861 78.136 1.00 39.00 364 GLN A C 1
ATOM 744 O O . GLN A 1 106 ? 38.267 26.678 77.689 1.00 39.18 364 GLN A O 1
ATOM 750 N N . PHE A 1 107 ? 36.151 27.396 77.421 1.00 38.15 365 PHE A N 1
ATOM 751 C CA . PHE A 1 107 ? 36.335 27.810 76.033 1.00 36.83 365 PHE A CA 1
ATOM 752 C C . PHE A 1 107 ? 36.697 29.295 75.977 1.00 36.23 365 PHE A C 1
ATOM 753 O O . PHE A 1 107 ? 35.881 30.148 76.323 1.00 36.41 365 PHE A O 1
ATOM 761 N N . HIS A 1 108 ? 37.917 29.598 75.541 1.00 35.75 366 HIS A N 1
ATOM 762 C CA . HIS A 1 108 ? 38.380 30.983 75.448 1.00 35.97 366 HIS A CA 1
ATOM 763 C C . HIS A 1 108 ? 38.616 31.438 74.008 1.00 34.54 366 HIS A C 1
ATOM 764 O O . HIS A 1 108 ? 39.202 32.498 73.779 1.00 33.71 366 HIS A O 1
ATOM 771 N N . SER A 1 109 ? 38.162 30.643 73.041 1.00 31.70 367 SER A N 1
ATOM 772 C CA . SER A 1 109 ? 38.352 30.960 71.627 1.00 29.24 367 SER A CA 1
ATOM 773 C C . SER A 1 109 ? 37.591 32.199 71.144 1.00 27.42 367 SER A C 1
ATOM 774 O O . SER A 1 109 ? 36.505 32.502 71.634 1.00 26.36 367 SER A O 1
ATOM 777 N N . ARG A 1 110 ? 38.171 32.903 70.173 1.00 27.32 368 ARG A N 1
ATOM 778 C CA . ARG A 1 110 ? 37.567 34.114 69.614 1.00 27.46 368 ARG A CA 1
ATOM 779 C C . ARG A 1 110 ? 37.780 34.237 68.109 1.00 27.03 368 ARG A C 1
ATOM 780 O O . ARG A 1 110 ? 38.779 33.761 67.568 1.00 26.86 368 ARG A O 1
ATOM 788 N N . ILE A 1 111 ? 36.837 34.901 67.449 1.00 25.24 369 ILE A N 1
ATOM 789 C CA . ILE A 1 111 ? 36.898 35.134 66.009 1.00 25.25 369 ILE A CA 1
ATOM 790 C C . ILE A 1 111 ? 37.563 36.485 65.742 1.00 26.06 369 ILE A C 1
ATOM 791 O O . ILE A 1 111 ? 37.208 37.492 66.363 1.00 26.41 369 ILE A O 1
ATOM 796 N N . LEU A 1 112 ? 38.521 36.503 64.819 1.00 26.74 370 LEU A N 1
ATOM 797 C CA . LEU A 1 112 ? 39.226 37.731 64.462 1.00 26.74 370 LEU A CA 1
ATOM 798 C C . LEU A 1 112 ? 38.584 38.415 63.256 1.00 28.21 370 LEU A C 1
ATOM 799 O O . LEU A 1 112 ? 38.443 39.637 63.233 1.00 26.55 370 LEU A O 1
ATOM 804 N N . ASP A 1 113 ? 38.202 37.625 62.254 1.00 27.41 371 ASP A N 1
ATOM 805 C CA . ASP A 1 113 ? 37.593 38.177 61.049 1.00 28.10 371 ASP A CA 1
ATOM 806 C C . ASP A 1 113 ? 36.915 37.112 60.186 1.00 28.67 371 ASP A C 1
ATOM 807 O O . ASP A 1 113 ? 37.269 35.934 60.244 1.00 27.07 371 ASP A O 1
ATOM 812 N N . ILE A 1 114 ? 35.941 37.553 59.391 1.00 27.59 372 ILE A N 1
ATOM 813 C CA . ILE A 1 114 ? 35.179 36.696 58.484 1.00 27.73 372 ILE A CA 1
ATOM 814 C C . ILE A 1 114 ? 35.065 37.410 57.136 1.00 29.54 372 ILE A C 1
ATOM 815 O O . ILE A 1 114 ? 34.686 38.581 57.084 1.00 28.46 372 ILE A O 1
ATOM 820 N N . ASP A 1 115 ? 35.407 36.723 56.048 1.00 28.93 373 ASP A N 1
ATOM 821 C CA . ASP A 1 115 ? 35.297 37.334 54.726 1.00 29.98 373 ASP A CA 1
ATOM 822 C C . ASP A 1 115 ? 35.220 36.315 53.590 1.00 29.62 373 ASP A C 1
ATOM 823 O O . ASP A 1 115 ? 35.192 35.105 53.827 1.00 28.08 373 ASP A O 1
ATOM 828 N N . ASN A 1 116 ? 35.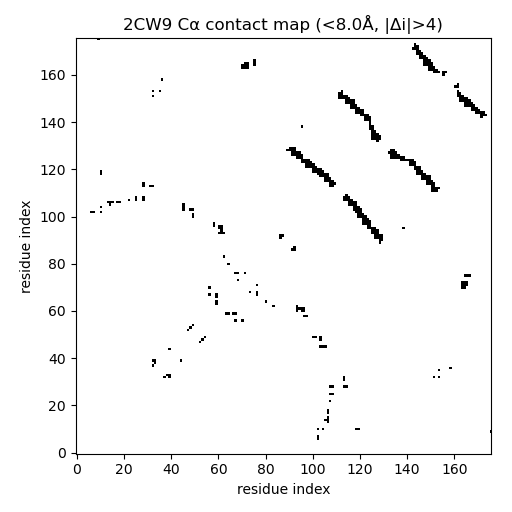169 36.818 52.359 1.00 28.38 374 ASN A N 1
ATOM 829 C CA . ASN A 1 116 ? 35.094 35.976 51.168 1.00 28.81 374 ASN A CA 1
ATOM 830 C C . ASN A 1 116 ? 33.892 35.018 51.159 1.00 28.03 374 ASN A C 1
ATOM 831 O O . ASN A 1 116 ? 34.029 33.850 50.784 1.00 26.91 374 ASN A O 1
ATOM 836 N N . VAL A 1 117 ? 32.722 35.513 51.563 1.00 26.51 375 VAL A N 1
ATOM 837 C CA . VAL A 1 117 ? 31.496 34.704 51.586 1.00 25.37 375 VAL A CA 1
ATOM 838 C C . VAL A 1 117 ? 30.985 34.507 50.150 1.00 26.56 375 VAL A C 1
ATOM 839 O O . VAL A 1 117 ? 30.812 35.482 49.417 1.00 25.42 375 VAL A O 1
ATOM 843 N N . ASP A 1 118 ? 30.728 33.257 49.753 1.00 24.51 376 ASP A N 1
ATOM 844 C CA . ASP A 1 118 ? 30.269 32.977 48.389 1.00 25.41 376 ASP A CA 1
ATOM 845 C C . ASP A 1 118 ? 29.335 31.756 48.284 1.00 25.74 376 ASP A C 1
ATOM 846 O O . ASP A 1 118 ? 29.318 30.899 49.170 1.00 22.92 376 ASP A O 1
ATOM 851 N N . LEU A 1 119 ? 28.550 31.692 47.207 1.00 23.08 377 LEU A N 1
ATOM 852 C CA . LEU A 1 119 ? 27.630 30.567 46.978 1.00 24.94 377 LEU A CA 1
ATOM 853 C C . LEU A 1 119 ? 28.323 29.565 46.051 1.00 24.49 377 LEU A C 1
ATOM 854 O O . LEU A 1 119 ? 28.687 29.910 44.930 1.00 24.99 377 LEU A O 1
ATOM 859 N N . ALA A 1 120 ? 28.496 28.330 46.516 1.00 25.21 378 ALA A N 1
ATOM 860 C CA . ALA A 1 120 ? 29.191 27.300 45.737 1.00 26.44 378 ALA A CA 1
ATOM 861 C C . ALA A 1 120 ? 28.320 26.339 44.926 1.00 27.11 378 ALA A C 1
ATOM 862 O O . ALA A 1 120 ? 28.615 26.072 43.760 1.00 28.92 378 ALA A O 1
ATOM 872 N N . GLY A 1 122 ? 24.179 23.897 44.931 1.00 25.95 380 GLY A N 1
ATOM 873 C CA . GLY A 1 122 ? 22.880 23.628 45.523 1.00 28.03 380 GLY A CA 1
ATOM 874 C C . GLY A 1 122 ? 22.481 22.171 45.364 1.00 30.19 380 GLY A C 1
ATOM 875 O O . GLY A 1 122 ? 22.926 21.502 44.430 1.00 32.02 380 GLY A O 1
ATOM 876 N N . LYS A 1 123 ? 21.654 21.673 46.280 1.00 30.59 381 LYS A N 1
ATOM 877 C CA . LYS A 1 123 ? 21.193 20.285 46.230 1.00 33.17 381 LYS A CA 1
ATOM 878 C C . LYS A 1 123 ? 19.911 20.086 47.037 1.00 31.53 381 LYS A C 1
ATOM 879 O O . LYS A 1 123 ? 19.622 20.847 47.958 1.00 28.05 381 LYS A O 1
ATOM 893 N N . VAL A 1 125 ? 17.554 17.664 49.544 1.00 36.69 383 VAL A N 1
ATOM 894 C CA . VAL A 1 125 ? 17.644 16.589 50.524 1.00 38.94 383 VAL A CA 1
ATOM 895 C C . VAL A 1 125 ? 16.254 16.394 51.116 1.00 40.81 383 VAL A C 1
ATOM 896 O O . VAL A 1 125 ? 15.356 17.204 50.884 1.00 39.71 383 VAL A O 1
ATOM 900 N N . GLU A 1 126 ? 16.080 15.321 51.878 1.00 41.34 384 GLU A N 1
ATOM 901 C CA . GLU A 1 126 ? 14.794 15.014 52.489 1.00 42.88 384 GLU A CA 1
ATOM 902 C C . GLU A 1 126 ? 14.252 16.168 53.336 1.00 42.50 384 GLU A C 1
ATOM 903 O O . GLU A 1 126 ? 13.048 16.440 53.326 1.00 42.80 384 GLU A O 1
ATOM 909 N N . GLN A 1 127 ? 15.132 16.853 54.063 1.00 41.17 385 GLN A N 1
ATOM 910 C CA . GLN A 1 127 ? 14.698 17.959 54.915 1.00 39.96 385 GLN A CA 1
ATOM 911 C C . GLN A 1 127 ? 14.354 19.237 54.154 1.00 37.62 385 GLN A C 1
ATOM 912 O O . GLN A 1 127 ? 13.734 20.147 54.711 1.00 38.31 385 GLN A O 1
ATOM 918 N N . GLY A 1 128 ? 14.755 19.309 52.887 1.00 36.26 386 GLY A N 1
ATOM 919 C CA . GLY A 1 128 ? 14.456 20.489 52.094 1.00 32.03 386 GLY A CA 1
ATOM 920 C C . GLY A 1 128 ? 15.553 20.903 51.128 1.00 28.78 386 GLY A C 1
ATOM 921 O O . GLY A 1 128 ? 16.496 20.145 50.885 1.00 27.26 386 GLY A O 1
ATOM 922 N N . PRO A 1 129 ? 15.438 22.105 50.537 1.00 26.33 387 PRO A N 1
ATOM 923 C CA . PRO A 1 129 ? 16.436 22.611 49.592 1.00 24.04 387 PRO A CA 1
ATOM 924 C C . PRO A 1 129 ? 17.698 23.037 50.334 1.00 23.25 387 PRO A C 1
ATOM 925 O O . PRO A 1 129 ? 17.621 23.638 51.402 1.00 22.78 387 PRO A O 1
ATOM 929 N N . VAL A 1 130 ? 18.856 22.723 49.761 1.00 22.07 388 VAL A N 1
ATOM 930 C CA . VAL A 1 130 ? 20.132 23.065 50.386 1.00 21.08 388 VAL A CA 1
ATOM 931 C C . VAL A 1 130 ? 20.996 23.981 49.525 1.00 20.51 388 VAL A C 1
ATOM 932 O O . VAL A 1 130 ? 21.132 23.774 48.320 1.00 19.39 388 VAL A O 1
ATOM 936 N N . LEU A 1 131 ? 21.567 24.996 50.163 1.00 19.62 389 LEU A N 1
ATOM 937 C CA . LEU A 1 131 ? 22.463 25.940 49.504 1.00 20.20 389 LEU A CA 1
ATOM 938 C C . LEU A 1 131 ? 23.807 25.777 50.228 1.00 20.69 389 LEU A C 1
ATOM 939 O O . LEU A 1 131 ? 23.875 25.879 51.454 1.00 19.80 389 LEU A O 1
ATOM 944 N N . ILE A 1 132 ? 24.863 25.497 49.473 1.00 19.71 390 ILE A N 1
ATOM 945 C CA . ILE A 1 132 ? 26.189 25.311 50.052 1.00 19.84 390 ILE A CA 1
ATOM 946 C C . ILE A 1 132 ? 27.048 26.553 49.832 1.00 19.67 390 ILE A C 1
ATOM 947 O O . ILE A 1 132 ? 27.308 26.951 48.698 1.00 19.79 390 ILE A O 1
ATOM 952 N N . ILE A 1 133 ? 27.479 27.169 50.927 1.00 19.13 391 ILE A N 1
ATOM 953 C CA . ILE A 1 133 ? 28.299 28.372 50.846 1.00 21.16 391 ILE A CA 1
ATOM 954 C C . ILE A 1 133 ? 29.701 28.108 51.377 1.00 22.75 391 ILE A C 1
ATOM 955 O O . ILE A 1 133 ? 29.956 27.075 52.000 1.00 20.46 391 ILE A O 1
ATOM 960 N N . THR A 1 134 ? 30.608 29.047 51.118 1.00 23.58 392 THR A N 1
ATOM 961 C CA . THR A 1 134 ? 31.974 28.950 51.618 1.00 23.54 392 THR A CA 1
ATOM 962 C C . THR A 1 134 ? 32.376 30.336 52.111 1.00 25.42 392 THR A C 1
ATOM 963 O O . THR A 1 134 ? 31.772 31.343 51.727 1.00 24.90 392 THR A O 1
ATOM 967 N N . PHE A 1 135 ? 33.373 30.379 52.984 1.00 23.60 393 PHE A N 1
ATOM 968 C CA . PHE A 1 135 ? 33.879 31.639 53.506 1.00 24.62 393 PHE A CA 1
ATOM 969 C C . PHE A 1 135 ? 35.215 31.374 54.182 1.00 25.31 393 PHE A C 1
ATOM 970 O O . PHE A 1 135 ? 35.549 30.226 54.475 1.00 23.77 393 PHE A O 1
ATOM 978 N N . GLN A 1 136 ? 35.987 32.433 54.401 1.00 24.87 394 GLN A N 1
ATOM 979 C CA . GLN A 1 136 ? 37.277 32.311 55.061 1.00 24.23 394 GLN A CA 1
ATOM 980 C C . GLN A 1 136 ? 37.184 33.030 56.400 1.00 25.81 394 GLN A C 1
ATOM 981 O O . GLN A 1 136 ? 36.502 34.048 56.519 1.00 25.40 394 GLN A O 1
ATOM 987 N N . ALA A 1 137 ? 37.858 32.496 57.411 1.00 25.38 395 ALA A N 1
ATOM 988 C CA . ALA A 1 137 ? 37.822 33.107 58.730 1.00 27.10 395 ALA A CA 1
ATOM 989 C C . ALA A 1 137 ? 39.141 32.957 59.475 1.00 28.29 395 ALA A C 1
ATOM 990 O O . ALA A 1 137 ? 39.851 31.965 59.312 1.00 29.84 395 ALA A O 1
ATOM 992 N N . GLN A 1 138 ? 39.470 33.962 60.278 1.00 27.49 396 GLN A N 1
ATOM 993 C CA . GLN A 1 138 ? 40.677 33.933 61.093 1.00 28.13 396 GLN A CA 1
ATOM 994 C C . GLN A 1 138 ? 40.197 33.727 62.525 1.00 27.63 396 GLN A C 1
ATOM 995 O O . GLN A 1 138 ? 39.353 34.481 63.020 1.00 27.82 396 GLN A O 1
ATOM 1001 N N . LEU A 1 139 ? 40.728 32.695 63.177 1.00 27.09 397 LEU A N 1
ATOM 1002 C CA . LEU A 1 139 ? 40.334 32.331 64.534 1.00 28.60 397 LEU A CA 1
ATOM 1003 C C . LEU A 1 139 ? 41.499 32.110 65.487 1.00 27.15 397 LEU A C 1
ATOM 1004 O O . LEU A 1 139 ? 42.605 31.776 65.071 1.00 28.31 397 LEU A O 1
ATOM 1009 N N . VAL A 1 140 ? 41.221 32.276 66.775 1.00 27.54 398 VAL A N 1
ATOM 1010 C CA . VAL A 1 140 ? 42.205 32.051 67.830 1.00 29.84 398 VAL A CA 1
ATOM 1011 C C . VAL A 1 140 ? 41.567 31.014 68.745 1.00 30.26 398 VAL A C 1
ATOM 1012 O O . VAL A 1 140 ? 40.657 31.327 69.513 1.00 30.65 398 VAL A O 1
ATOM 1024 N N . VAL A 1 142 ? 41.565 28.264 71.817 1.00 34.31 400 VAL A N 1
ATOM 1025 C CA . VAL A 1 142 ? 42.199 28.001 73.101 1.00 35.95 400 VAL A CA 1
ATOM 1026 C C . VAL A 1 142 ? 41.204 27.527 74.154 1.00 35.24 400 VAL A C 1
ATOM 1027 O O . VAL A 1 142 ? 40.191 28.180 74.408 1.00 34.98 400 VAL A O 1
ATOM 1031 N N . VAL A 1 143 ? 41.505 26.377 74.754 1.00 34.02 401 VAL A N 1
ATOM 1032 C CA . VAL A 1 143 ? 40.680 25.786 75.803 1.00 34.30 401 VAL A CA 1
ATOM 1033 C C . VAL A 1 143 ? 41.568 25.627 77.042 1.00 34.55 401 VAL A C 1
ATOM 1034 O O . VAL A 1 143 ? 42.705 25.163 76.940 1.00 32.97 401 VAL A O 1
ATOM 1038 N N . ARG A 1 144 ? 41.048 26.016 78.202 1.00 34.83 402 ARG A N 1
ATOM 1039 C CA . ARG A 1 144 ? 41.804 25.943 79.452 1.00 36.96 402 ARG A CA 1
ATOM 1040 C C . ARG A 1 144 ? 41.102 25.110 80.524 1.00 38.06 402 ARG A C 1
ATOM 1041 O O . ARG A 1 144 ? 39.880 24.967 80.514 1.00 36.89 402 ARG A O 1
ATOM 1049 N N . ASN A 1 145 ? 41.884 24.566 81.455 1.00 40.19 403 ASN A N 1
ATOM 1050 C CA . ASN A 1 145 ? 41.324 23.775 82.544 1.00 42.53 403 ASN A CA 1
ATOM 1051 C C . ASN A 1 145 ? 41.060 24.712 83.722 1.00 44.43 403 ASN A C 1
ATOM 1052 O O . ASN A 1 145 ? 41.424 25.889 83.676 1.00 43.53 403 ASN A O 1
ATOM 1057 N N . PRO A 1 146 ? 40.415 24.210 84.791 1.00 46.15 404 PRO A N 1
ATOM 1058 C CA . PRO A 1 146 ? 40.117 25.036 85.967 1.00 47.50 404 PRO A CA 1
ATOM 1059 C C . PRO A 1 146 ? 41.323 25.785 86.537 1.00 48.54 404 PRO A C 1
ATOM 1060 O O . PRO A 1 146 ? 41.165 26.817 87.190 1.00 49.61 404 PRO A O 1
ATOM 1064 N N . LYS A 1 147 ? 42.521 25.266 86.290 1.00 49.83 405 LYS A N 1
ATOM 1065 C CA . LYS A 1 147 ? 43.746 25.896 86.779 1.00 51.68 405 LYS A CA 1
ATOM 1066 C C . LYS A 1 147 ? 44.171 27.081 85.917 1.00 51.09 405 LYS A C 1
ATOM 1067 O O . LYS A 1 147 ? 45.037 27.863 86.310 1.00 51.25 405 LYS A O 1
ATOM 1073 N N . GLY A 1 148 ? 43.567 27.205 84.741 1.00 49.82 406 GLY A N 1
ATOM 1074 C CA . GLY A 1 148 ? 43.913 28.296 83.850 1.00 49.01 406 GLY A CA 1
ATOM 1075 C C . GLY A 1 148 ? 44.964 27.882 82.841 1.00 47.95 406 GLY A C 1
ATOM 1076 O O . GLY A 1 148 ? 45.431 28.695 82.044 1.00 47.90 406 GLY A O 1
ATOM 1077 N N . GLU A 1 149 ? 45.337 26.607 82.876 1.00 47.59 407 GLU A N 1
ATOM 1078 C CA . GLU A 1 149 ? 46.338 26.074 81.961 1.00 47.38 407 GLU A CA 1
ATOM 1079 C C . GLU A 1 149 ? 45.703 25.718 80.619 1.00 46.14 407 GLU A C 1
ATOM 1080 O O . GLU A 1 149 ? 44.555 25.279 80.565 1.00 45.14 407 GLU A O 1
ATOM 1086 N N . VAL A 1 150 ? 46.455 25.907 79.541 1.00 45.11 408 VAL A N 1
ATOM 1087 C CA . VAL A 1 150 ? 45.974 25.593 78.201 1.00 45.89 408 VAL A CA 1
ATOM 1088 C C . VAL A 1 150 ? 46.097 24.090 77.968 1.00 46.88 408 VAL A C 1
ATOM 1089 O O . VAL A 1 150 ? 47.179 23.520 78.114 1.00 47.47 408 VAL A O 1
ATOM 1093 N N . VAL A 1 151 ? 44.987 23.449 77.616 1.00 45.90 409 VAL A N 1
ATOM 1094 C CA . VAL A 1 151 ? 44.984 22.012 77.367 1.00 45.66 409 VAL A CA 1
ATOM 1095 C C . VAL A 1 151 ? 44.606 21.704 75.922 1.00 46.03 409 VAL A C 1
ATOM 1096 O O . VAL A 1 151 ? 44.594 20.546 75.504 1.00 46.37 409 VAL A O 1
ATOM 1100 N N . GLU A 1 152 ? 44.303 22.748 75.160 1.00 44.78 410 GLU A N 1
ATOM 1101 C CA . GLU A 1 152 ? 43.918 22.582 73.768 1.00 45.22 410 GLU A CA 1
ATOM 1102 C C . GLU A 1 152 ? 44.039 23.916 73.037 1.00 43.88 410 GLU A C 1
ATOM 1103 O O . GLU A 1 152 ? 43.655 24.957 73.567 1.00 43.67 410 GLU A O 1
ATOM 1109 N N . GLY A 1 153 ? 44.583 23.883 71.826 1.00 42.55 411 GLY A N 1
ATOM 1110 C CA . GLY A 1 153 ? 44.736 25.102 71.054 1.00 41.83 411 GLY A CA 1
ATOM 1111 C C . GLY A 1 153 ? 46.008 25.870 71.362 1.00 41.38 411 GLY A C 1
ATOM 1112 O O . GLY A 1 153 ? 46.969 25.313 71.890 1.00 40.93 411 GLY A O 1
ATOM 1113 N N . ASP A 1 154 ? 46.008 27.158 71.034 1.00 40.20 412 ASP A N 1
ATOM 1114 C CA . ASP A 1 154 ? 47.162 28.028 71.257 1.00 39.69 412 ASP A CA 1
ATOM 1115 C C . ASP A 1 154 ? 46.673 29.478 71.293 1.00 38.19 412 ASP A C 1
ATOM 1116 O O . ASP A 1 154 ? 46.333 30.050 70.259 1.00 36.37 412 ASP A O 1
ATOM 1121 N N . PRO A 1 155 ? 46.646 30.094 72.486 1.00 37.83 413 PRO A N 1
ATOM 1122 C CA . PRO A 1 155 ? 46.191 31.481 72.650 1.00 37.63 413 PRO A CA 1
ATOM 1123 C C . PRO A 1 155 ? 46.978 32.561 71.900 1.00 37.49 413 PRO A C 1
ATOM 1124 O O . PRO A 1 155 ? 46.517 33.699 71.792 1.00 36.56 413 PRO A O 1
ATOM 1128 N N . ASP A 1 156 ? 48.152 32.212 71.379 1.00 37.93 414 ASP A N 1
ATOM 1129 C CA . ASP A 1 156 ? 48.978 33.184 70.667 1.00 38.27 414 ASP A CA 1
ATOM 1130 C C . ASP A 1 156 ? 49.061 32.957 69.159 1.00 37.96 414 ASP A C 1
ATOM 1131 O O . ASP A 1 156 ? 49.786 33.670 68.464 1.00 36.92 414 ASP A O 1
ATOM 1136 N N . LYS A 1 157 ? 48.323 31.975 68.651 1.00 37.39 415 LYS A N 1
ATOM 1137 C CA . LYS A 1 157 ? 48.358 31.669 67.224 1.00 36.74 415 LYS A CA 1
ATOM 1138 C C . LYS A 1 157 ? 47.040 31.936 66.497 1.00 35.42 415 LYS A C 1
ATOM 1139 O O . LYS A 1 157 ? 45.969 31.577 66.982 1.00 35.26 415 LYS A O 1
ATOM 1145 N N . VAL A 1 158 ? 47.133 32.560 65.327 1.00 34.16 416 VAL A N 1
ATOM 1146 C CA . VAL A 1 158 ? 45.957 32.862 64.513 1.00 34.50 416 VAL A CA 1
ATOM 1147 C C . VAL A 1 158 ? 45.799 31.793 63.432 1.00 34.19 416 VAL A C 1
ATOM 1148 O O . VAL A 1 158 ? 46.713 31.575 62.635 1.00 34.03 416 VAL A O 1
ATOM 1152 N N . LEU A 1 159 ? 44.648 31.127 63.412 1.00 32.81 417 LEU A N 1
ATOM 1153 C CA . LEU A 1 159 ? 44.381 30.093 62.410 1.00 33.96 417 LEU A CA 1
ATOM 1154 C C . LEU A 1 159 ? 43.564 30.685 61.263 1.00 33.87 417 LEU A C 1
ATOM 1155 O O . LEU A 1 159 ? 42.557 31.353 61.500 1.00 33.20 417 LEU A O 1
ATOM 1160 N N . ARG A 1 160 ? 44.002 30.455 60.027 1.00 32.25 418 ARG A N 1
ATOM 1161 C CA . ARG A 1 160 ? 43.276 30.949 58.859 1.00 33.53 418 ARG A CA 1
ATOM 1162 C C . ARG A 1 160 ? 42.567 29.733 58.263 1.00 33.02 418 ARG A C 1
ATOM 1163 O O . ARG A 1 160 ? 43.215 28.806 57.768 1.00 31.93 418 ARG A O 1
ATOM 1179 N N . LEU A 1 162 ? 39.245 27.839 55.886 1.00 24.82 420 LEU A N 1
ATOM 1180 C CA . LEU A 1 162 ? 38.377 27.913 54.709 1.00 23.89 420 LEU A CA 1
ATOM 1181 C C . LEU A 1 162 ? 37.250 26.949 55.078 1.00 22.55 420 LEU A C 1
ATOM 1182 O O . LEU A 1 162 ? 37.495 25.758 55.275 1.00 21.50 420 LEU A O 1
ATOM 1187 N N . TYR A 1 163 ? 36.032 27.474 55.189 1.00 21.25 421 TYR A N 1
ATOM 1188 C CA . TYR A 1 163 ? 34.858 26.685 55.562 1.00 20.97 421 TYR A CA 1
ATOM 1189 C C . TYR A 1 163 ? 33.879 26.443 54.411 1.00 21.64 421 TYR A C 1
ATOM 1190 O O . TYR A 1 163 ? 33.746 27.272 53.509 1.00 19.54 421 TYR A O 1
ATOM 1199 N N . VAL A 1 164 ? 33.188 25.306 54.466 1.00 20.15 422 VAL A N 1
ATOM 1200 C CA . VAL A 1 164 ? 32.154 24.963 53.489 1.00 18.59 422 VAL A CA 1
ATOM 1201 C C . VAL A 1 164 ? 30.961 24.569 54.366 1.00 20.00 422 VAL A C 1
ATOM 1202 O O . VAL A 1 164 ? 31.054 23.615 55.138 1.00 19.45 422 VAL A O 1
ATOM 1206 N N . TRP A 1 165 ? 29.859 25.313 54.260 1.00 19.76 423 TRP A N 1
ATOM 1207 C CA . TRP A 1 165 ? 28.660 25.067 55.070 1.00 20.03 423 TRP A CA 1
ATOM 1208 C C . TRP A 1 165 ? 27.423 24.737 54.228 1.00 21.37 423 TRP A C 1
ATOM 1209 O O . TRP A 1 165 ? 27.140 25.417 53.243 1.00 20.36 423 TRP A O 1
ATOM 1220 N N . ALA A 1 166 ? 26.685 23.705 54.629 1.00 19.49 424 ALA A N 1
ATOM 1221 C CA . ALA A 1 166 ? 25.457 23.338 53.936 1.00 20.09 424 ALA A CA 1
ATOM 1222 C C . ALA A 1 166 ? 24.307 23.863 54.799 1.00 19.82 424 ALA A C 1
ATOM 1223 O O . ALA A 1 166 ? 24.163 23.469 55.959 1.00 19.73 424 ALA A O 1
ATOM 1225 N N . LEU A 1 167 ? 23.515 24.774 54.242 1.00 19.28 425 LEU A N 1
ATOM 1226 C CA . LEU A 1 167 ? 22.374 25.361 54.951 1.00 20.66 425 LEU A CA 1
ATOM 1227 C C . LEU A 1 167 ? 21.088 24.818 54.316 1.00 21.48 425 LEU A C 1
ATOM 1228 O O . LEU A 1 167 ? 20.949 24.820 53.097 1.00 20.91 425 LEU A O 1
ATOM 1233 N N . CYS A 1 168 ? 20.159 24.352 55.146 1.00 21.16 426 CYS A N 1
ATOM 1234 C CA . CYS A 1 168 ? 18.906 23.776 54.661 1.00 21.62 426 CYS A CA 1
ATOM 1235 C C . CYS A 1 168 ? 17.720 24.646 55.076 1.00 22.23 426 CYS A C 1
ATOM 1236 O O . CYS A 1 168 ? 17.701 25.196 56.177 1.00 21.40 426 CYS A O 1
ATOM 1239 N N . ARG A 1 169 ? 16.731 24.762 54.192 1.00 22.40 427 ARG A N 1
ATOM 1240 C CA . ARG A 1 169 ? 15.555 25.588 54.459 1.00 23.03 427 ARG A CA 1
ATOM 1241 C C . ARG A 1 169 ? 14.316 24.810 54.910 1.00 23.56 427 ARG A C 1
ATOM 1242 O O . ARG A 1 169 ? 13.982 23.768 54.346 1.00 23.83 427 ARG A O 1
ATOM 1250 N N . ASP A 1 170 ? 13.641 25.335 55.930 1.00 24.06 428 ASP A N 1
ATOM 1251 C CA . ASP A 1 170 ? 12.414 24.742 56.459 1.00 25.82 428 ASP A CA 1
ATOM 1252 C C . ASP A 1 170 ? 11.284 25.321 55.605 1.00 25.16 428 ASP A C 1
ATOM 1253 O O . ASP A 1 170 ? 10.905 26.480 55.773 1.00 25.40 428 ASP A O 1
ATOM 1258 N N . GLN A 1 171 ? 10.761 24.517 54.683 1.00 26.03 429 GLN A N 1
ATOM 1259 C CA . GLN A 1 171 ? 9.703 24.961 53.778 1.00 27.58 429 GLN A CA 1
ATOM 1260 C C . GLN A 1 171 ? 8.370 25.300 54.458 1.00 30.54 429 GLN A C 1
ATOM 1261 O O . GLN A 1 171 ? 7.433 25.757 53.800 1.00 30.68 429 GLN A O 1
ATOM 1267 N N . ASP A 1 172 ? 8.283 25.079 55.766 1.00 32.08 430 ASP A N 1
ATOM 1268 C CA . ASP A 1 172 ? 7.060 25.395 56.500 1.00 35.68 430 ASP A CA 1
ATOM 1269 C C . ASP A 1 172 ? 7.198 26.679 57.311 1.00 36.02 430 ASP A C 1
ATOM 1270 O O . ASP A 1 172 ? 6.234 27.137 57.923 1.00 36.48 430 ASP A O 1
ATOM 1275 N N . GLU A 1 173 ? 8.392 27.265 57.306 1.00 36.08 431 GLU A N 1
ATOM 1276 C CA . GLU A 1 173 ? 8.637 28.487 58.066 1.00 37.61 431 GLU A CA 1
ATOM 1277 C C . GLU A 1 173 ? 7.995 29.731 57.449 1.00 39.87 431 GLU A C 1
ATOM 1278 O O . GLU A 1 173 ? 8.258 30.080 56.299 1.00 38.62 431 GLU A O 1
ATOM 1284 N N . LEU A 1 174 ? 7.169 30.405 58.244 1.00 42.34 432 LEU A N 1
ATOM 1285 C CA . LEU A 1 174 ? 6.460 31.603 57.807 1.00 44.98 432 LEU A CA 1
ATOM 1286 C C . LEU A 1 174 ? 7.377 32.800 57.533 1.00 45.78 432 LEU A C 1
ATOM 1287 O O . LEU A 1 174 ? 7.133 33.570 56.602 1.00 46.04 432 LEU A O 1
ATOM 1292 N N . ASN A 1 175 ? 8.427 32.952 58.340 1.00 45.39 433 ASN A N 1
ATOM 1293 C CA . ASN A 1 175 ? 9.373 34.059 58.185 1.00 44.97 433 ASN A CA 1
ATOM 1294 C C . ASN A 1 175 ? 10.652 33.622 57.462 1.00 44.97 433 ASN A C 1
ATOM 1295 O O . ASN A 1 175 ? 11.411 32.792 57.964 1.00 44.34 433 ASN A O 1
ATOM 1300 N N . PRO A 1 176 ? 10.909 34.192 56.273 1.00 44.91 434 PRO A N 1
ATOM 1301 C CA . PRO A 1 176 ? 12.086 33.877 55.453 1.00 44.46 434 PRO A CA 1
ATOM 1302 C C . PRO A 1 176 ? 13.455 34.157 56.073 1.00 43.77 434 PRO A C 1
ATOM 1303 O O . PRO A 1 176 ? 14.452 33.553 55.676 1.00 43.90 434 PRO A O 1
ATOM 1307 N N . TYR A 1 177 ? 13.508 35.066 57.041 1.00 42.31 435 TYR A N 1
ATOM 1308 C CA . TYR A 1 177 ? 14.771 35.403 57.686 1.00 40.79 435 TYR A CA 1
ATOM 1309 C C . TYR A 1 177 ? 15.101 34.448 58.828 1.00 38.03 435 TYR A C 1
ATOM 1310 O O . TYR A 1 177 ? 16.132 34.590 59.484 1.00 38.15 435 TYR A O 1
ATOM 1319 N N . ALA A 1 178 ? 14.225 33.475 59.062 1.00 33.79 436 ALA A N 1
ATOM 1320 C CA . ALA A 1 178 ? 14.437 32.503 60.131 1.00 30.50 436 ALA A CA 1
ATOM 1321 C C . ALA A 1 178 ? 14.277 31.073 59.625 1.00 29.09 436 ALA A C 1
ATOM 1322 O O . ALA A 1 178 ? 14.227 30.125 60.413 1.00 26.93 436 ALA A O 1
ATOM 1324 N N . ALA A 1 179 ? 14.215 30.914 58.309 1.00 25.92 437 ALA A N 1
ATOM 1325 C CA . ALA A 1 179 ? 14.018 29.595 57.720 1.00 26.37 437 ALA A CA 1
ATOM 1326 C C . ALA A 1 179 ? 15.261 28.723 57.528 1.00 23.50 437 ALA A C 1
ATOM 1327 O O . ALA A 1 179 ? 15.131 27.513 57.359 1.00 23.55 437 ALA A O 1
ATOM 1329 N N . TRP A 1 180 ? 16.453 29.316 57.560 1.00 23.76 438 TRP A N 1
ATOM 1330 C CA . TRP A 1 180 ? 17.686 28.546 57.332 1.00 23.04 438 TRP A CA 1
ATOM 1331 C C . TRP A 1 180 ? 18.434 28.065 58.580 1.00 23.20 438 TRP A C 1
ATOM 1332 O O . TRP A 1 180 ? 18.614 28.823 59.534 1.00 22.82 438 TRP A O 1
ATOM 1343 N N . ARG A 1 181 ? 18.884 26.805 58.551 1.00 22.64 439 ARG A N 1
ATOM 1344 C CA . ARG A 1 181 ? 19.636 26.201 59.660 1.00 22.91 439 ARG A CA 1
ATOM 1345 C C . ARG A 1 181 ? 20.832 25.388 59.136 1.00 20.86 439 ARG A C 1
ATOM 1346 O O . ARG A 1 181 ? 20.829 24.945 57.991 1.00 19.08 439 ARG A O 1
ATOM 1354 N N . LEU A 1 182 ? 21.843 25.185 59.978 1.00 19.59 440 LEU A N 1
ATOM 1355 C CA . LEU A 1 182 ? 23.032 24.429 59.570 1.00 19.60 440 LEU A CA 1
ATOM 1356 C C . LEU A 1 182 ? 22.776 22.923 59.467 1.00 20.71 440 LEU A C 1
ATOM 1357 O O . LEU A 1 182 ? 22.266 22.308 60.402 1.00 18.43 440 LEU A O 1
ATOM 1362 N N . LEU A 1 183 ? 23.153 22.341 58.331 1.00 18.51 441 LEU A N 1
ATOM 1363 C CA . LEU A 1 183 ? 22.978 20.911 58.097 1.00 19.86 441 LEU A CA 1
ATOM 1364 C C . LEU A 1 183 ? 24.316 20.162 5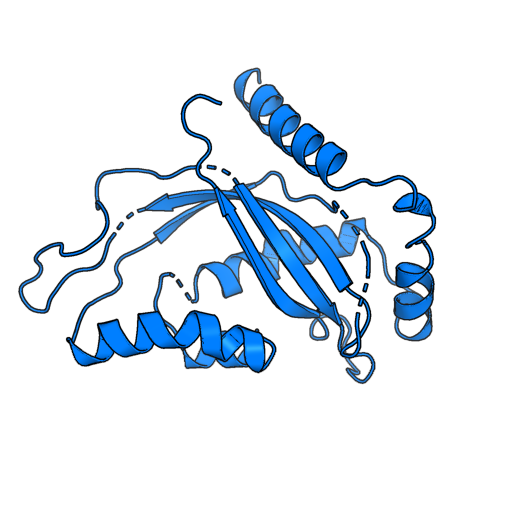8.126 1.00 19.68 441 LEU A C 1
ATOM 1365 O O . LEU A 1 183 ? 24.392 19.030 58.611 1.00 19.14 441 LEU A O 1
ATOM 1370 N N . ASP A 1 184 ? 25.373 20.790 57.614 1.00 18.56 442 ASP A N 1
ATOM 1371 C CA . ASP A 1 184 ? 26.685 20.138 57.589 1.00 19.67 442 ASP A CA 1
ATOM 1372 C C . ASP A 1 184 ? 27.817 21.157 57.448 1.00 20.57 442 ASP A C 1
ATOM 1373 O O . ASP A 1 184 ? 27.599 22.296 57.026 1.00 19.42 442 ASP A O 1
ATOM 1378 N N . ILE A 1 185 ? 29.026 20.736 57.808 1.00 19.34 443 ILE A N 1
ATOM 1379 C CA . ILE A 1 185 ? 30.190 21.606 57.740 1.00 21.92 443 ILE A CA 1
ATOM 1380 C C . ILE A 1 185 ? 31.495 20.834 57.566 1.00 21.46 443 ILE A C 1
ATOM 1381 O O . ILE A 1 185 ? 31.668 19.743 58.119 1.00 20.91 443 ILE A O 1
ATOM 1386 N N . SER A 1 186 ? 32.397 21.405 56.772 1.00 22.10 444 SER A N 1
ATOM 1387 C CA . SER A 1 186 ? 33.727 20.844 56.540 1.00 21.41 444 SER A CA 1
ATOM 1388 C C . SER A 1 186 ? 34.671 22.045 56.527 1.00 22.52 444 SER A C 1
ATOM 1389 O O . SER A 1 186 ? 34.223 23.181 56.356 1.00 20.02 444 SER A O 1
ATOM 1392 N N . ALA A 1 187 ? 35.969 21.807 56.705 1.00 24.03 445 ALA A N 1
ATOM 1393 C CA . ALA A 1 187 ? 36.924 22.913 56.727 1.00 26.58 445 ALA A CA 1
ATOM 1394 C C . ALA A 1 187 ? 38.364 22.458 56.589 1.00 28.01 445 ALA A C 1
ATOM 1395 O O . ALA A 1 187 ? 38.666 21.267 56.657 1.00 26.35 445 ALA A O 1
ATOM 1397 N N . SER A 1 188 ? 39.253 23.428 56.403 1.00 29.14 446 SER A N 1
ATOM 1398 C CA . SER A 1 188 ? 40.674 23.150 5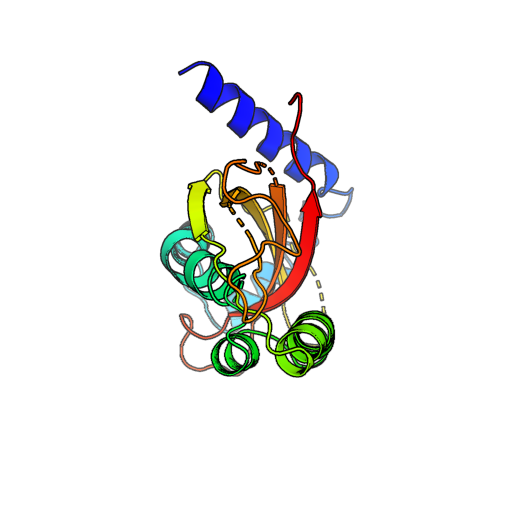6.267 1.00 32.12 446 SER A CA 1
ATOM 1399 C C . SER A 1 188 ? 41.483 24.424 56.464 1.00 32.63 446 SER A C 1
ATOM 1400 O O . SER A 1 188 ? 41.043 25.507 56.087 1.00 29.45 446 SER A O 1
ATOM 1403 N N . SER A 1 189 ? 42.660 24.292 57.067 1.00 35.88 447 SER A N 1
ATOM 1404 C CA . SER A 1 189 ? 43.534 25.441 57.282 1.00 39.43 447 SER A CA 1
ATOM 1405 C C . SER A 1 189 ? 44.121 25.803 55.925 1.00 41.66 447 SER A C 1
ATOM 1406 O O . SER A 1 189 ? 44.239 24.946 55.050 1.00 42.39 447 SER A O 1
ATOM 1409 N N . THR A 1 190 ? 44.490 27.065 55.742 1.00 43.60 448 THR A N 1
ATOM 1410 C CA . THR A 1 190 ? 45.033 27.497 54.462 1.00 47.30 448 THR A CA 1
ATOM 1411 C C . THR A 1 190 ? 46.515 27.845 54.507 1.00 51.00 448 THR A C 1
ATOM 1412 O O . THR A 1 190 ? 47.005 28.588 53.656 1.00 50.86 448 THR A O 1
ATOM 1416 N N . GLU A 1 191 ? 47.228 27.303 55.490 1.00 55.27 449 GLU A N 1
ATOM 1417 C CA . GLU A 1 191 ? 48.657 27.569 55.628 1.00 60.01 449 GLU A CA 1
ATOM 1418 C C . GLU A 1 191 ? 49.416 27.385 54.316 1.00 62.53 449 GLU A C 1
ATOM 1419 O O . GLU A 1 191 ? 49.276 26.364 53.637 1.00 62.85 449 GLU A O 1
ATOM 1425 N N . GLN A 1 192 ? 50.221 28.388 53.974 1.00 65.27 450 GLN A N 1
ATOM 1426 C CA . GLN A 1 192 ? 51.026 28.385 52.755 1.00 67.87 450 GLN A CA 1
ATOM 1427 C C . GLN A 1 192 ? 50.180 28.470 51.487 1.00 69.10 450 GLN A C 1
ATOM 1428 O O . GLN A 1 192 ? 50.456 27.795 50.492 1.00 69.02 450 GLN A O 1
ATOM 1434 N N . ILE A 1 193 ? 49.145 29.305 51.536 1.00 70.09 451 ILE A N 1
ATOM 1435 C CA . ILE A 1 193 ? 48.252 29.515 50.401 1.00 70.71 451 ILE A CA 1
ATOM 1436 C C . ILE A 1 193 ? 47.687 30.932 50.497 1.00 71.61 451 ILE A C 1
ATOM 1437 O O . ILE A 1 193 ? 48.022 31.628 51.482 1.00 71.80 451 ILE A O 1
#

CATH classification: 3.10.450.240

Organism: Homo sapiens (NCBI:txid9606)

Sequence (176 aa):
NAFIRASRALTDKVTDLLGGLFSKTESEVLTEILRVDPAFDKDRFLKQCENDIIPNVLEAISGELDILKDWCYEATYSQLAHPIQQAKALGLQFHSRILDIDNVDLAGKVEQGPVLIITFQAQLVVVRNPKGEVVEGDPDKVLRLYVWALCRDQDELNPYAAWRLLDISASSTEQI

Nearest PDB structures (foldseek):
  2cw9-assembly1_A  TM=1.006E+00  e=1.647E-31  Homo sapiens
  5u9o-assembly2_F  TM=6.697E-01  e=8.658E-04  Arabidopsis thaliana
  5u9o-assembly1_G  TM=6.154E-01  e=1.415E-03  Arabidopsis thaliana
  5u9o-assembly2_D  TM=5.777E-01  e=1.701E-03  Arabidopsis thaliana
  5u9o-assembly1_H  TM=6.883E-01  e=1.072E-02  Arabidopsis thaliana

Radius of gyration: 17.69 Å; Cα contacts (8 Å, |Δi|>4): 252; chains: 1; bounding box: 45×30×51 Å

Foldseek 3Di:
DVVVVVVLVVQVVVLVVLQDPCNVVLCVLVVFVCVLVVPDDPVVVLVLCQPPVVVQQVCVCQLVLVSNVLFADVVASVVVNVVSVVCVVQVKGRPKDWDDKASKAWSWHDPQGTKTKIKIKTKMAFMGGPVRHTPDGDRVDIFIMKIWIWGFRSVDPDPSSGIHTYDMDDDTDPPD

InterPro domains:
  IPR007379 Tim44-like domain [PF04280] (297-444)
  IPR007379 Tim44-like domain [SM00978] (296-445)
  IPR017303 Mitochondrial import inner membrane translocase subunit Tim44 [PIRSF037871] (14-451)
  IPR017303 Mitochondrial import inner membrane translocase subunit Tim44 [TIGR00984] (65-442)
  IPR032710 NTF2-like domain superfamily [SSF54427] (257-444)
  IPR039544 Tim44-like [PTHR10721] (19-452)

GO terms:
  GO:0005744 TIM23 mitochondrial import inner membrane translocase complex (C, IDA)
  GO:0005739 mitochondrion (C, HTP)
  GO:0005515 protein binding (F, IPI)
  GO:0005743 mitochondrial inner membrane (C, IDA)
  GO:0005759 mitochondrial matrix (C, IDA)
  GO:0005739 mitochondrion (C, IDA)
  GO:0030150 protein import into mitochondrial matrix (P, TAS)

Solvent-accessible surface area: 10749 Å² total